Protein AF-A0A7J5DVM1-F1 (afdb_monomer_lite)

InterPro domains:
  IPR046193 Protein of unknown function DUF6221 [PF19730] (2-138)

Organism: Nocardioides simplex (NCBI:txid2045)

Foldseek 3Di:
DDLLVVLLVVLVVLLVVLVVVVVVVVVPPDDDDDDPPDDPDPDDDDDNSVVSNVVSVVSVVLSVCLFKDWDWDWDDKDWDAPDPVDPPRIDIDIDGDIDIDG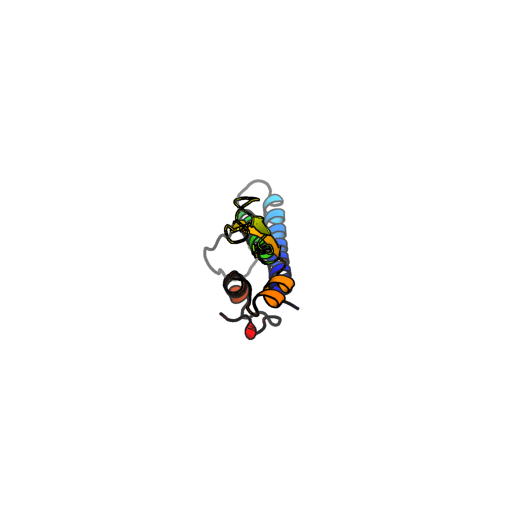QVRCCVVPVDGDPCLLVSLVSLVVCCVPPPRDPVSND

Structure (mmCIF, N/CA/C/O backbone):
data_AF-A0A7J5DVM1-F1
#
_entry.id   AF-A0A7J5DVM1-F1
#
loop_
_atom_site.group_PDB
_atom_site.id
_atom_site.type_symbol
_atom_site.label_atom_id
_atom_site.label_alt_id
_atom_site.label_comp_id
_atom_site.label_asym_id
_atom_site.label_entity_id
_atom_site.label_seq_id
_atom_site.pdbx_PDB_ins_code
_atom_site.Cartn_x
_atom_site.Cartn_y
_atom_site.Cartn_z
_atom_site.occupancy
_atom_site.B_iso_or_equiv
_atom_site.auth_seq_id
_atom_site.auth_comp_id
_atom_site.auth_asym_id
_atom_site.auth_atom_id
_atom_site.pdbx_PDB_model_num
ATOM 1 N N . MET A 1 1 ? -0.593 -14.824 1.319 1.00 86.25 1 MET A N 1
ATOM 2 C CA . MET A 1 1 ? -0.110 -13.519 0.859 1.00 86.25 1 MET A CA 1
ATOM 3 C C . MET A 1 1 ? -1.143 -12.459 1.202 1.00 86.25 1 MET A C 1
ATOM 5 O O . MET A 1 1 ? -2.307 -12.646 0.859 1.00 86.25 1 MET A O 1
ATOM 9 N N . THR A 1 2 ? -0.745 -11.416 1.922 1.00 92.44 2 THR A N 1
ATOM 10 C CA . THR A 1 2 ? -1.542 -10.212 2.206 1.00 92.44 2 THR A CA 1
ATOM 11 C C . THR A 1 2 ? -1.424 -9.204 1.056 1.00 92.44 2 THR A C 1
ATOM 13 O O . THR A 1 2 ? -0.529 -9.324 0.218 1.00 92.44 2 THR A O 1
ATOM 16 N N . ILE A 1 3 ? -2.297 -8.190 1.010 1.00 93.75 3 ILE A N 1
ATOM 17 C CA . ILE A 1 3 ? -2.200 -7.114 0.005 1.00 93.75 3 ILE A CA 1
ATOM 18 C C . ILE A 1 3 ? -0.877 -6.337 0.126 1.00 93.75 3 ILE A C 1
ATOM 20 O O . ILE A 1 3 ? -0.274 -5.974 -0.879 1.00 93.75 3 ILE A O 1
ATOM 24 N N . THR A 1 4 ? -0.384 -6.150 1.352 1.00 94.50 4 THR A N 1
ATOM 25 C CA . THR A 1 4 ? 0.911 -5.523 1.641 1.00 94.50 4 THR A CA 1
ATOM 26 C C . THR A 1 4 ? 2.069 -6.352 1.091 1.00 94.50 4 THR A C 1
ATOM 28 O O . THR A 1 4 ? 2.933 -5.813 0.406 1.00 94.50 4 THR A O 1
ATOM 31 N N . GLU A 1 5 ? 2.073 -7.666 1.333 1.00 95.38 5 GLU A N 1
ATOM 32 C CA . GLU A 1 5 ? 3.094 -8.574 0.790 1.00 95.38 5 GLU A CA 1
ATOM 33 C C . GLU A 1 5 ? 3.087 -8.578 -0.745 1.00 95.38 5 GLU A C 1
ATOM 35 O O . GLU A 1 5 ? 4.146 -8.493 -1.365 1.00 95.38 5 GLU A O 1
ATOM 40 N N . PHE A 1 6 ? 1.898 -8.614 -1.356 1.00 96.88 6 PHE A N 1
ATOM 41 C CA . PHE A 1 6 ? 1.737 -8.537 -2.807 1.00 96.88 6 PHE A CA 1
ATOM 42 C C . PHE A 1 6 ? 2.303 -7.234 -3.381 1.00 96.88 6 PHE A C 1
ATOM 44 O O . PHE A 1 6 ? 3.101 -7.267 -4.316 1.00 96.88 6 PHE A O 1
ATOM 51 N N . LEU A 1 7 ? 1.928 -6.088 -2.805 1.00 97.12 7 LEU A N 1
ATOM 52 C CA . LEU A 1 7 ? 2.407 -4.780 -3.251 1.00 97.12 7 LEU A CA 1
ATOM 53 C C . LEU A 1 7 ? 3.925 -4.665 -3.128 1.00 97.12 7 LEU A C 1
ATOM 55 O O . LEU A 1 7 ? 4.571 -4.205 -4.063 1.00 97.12 7 LEU A O 1
ATOM 59 N N . LEU A 1 8 ? 4.509 -5.107 -2.013 1.00 97.56 8 LEU A N 1
ATOM 60 C CA . LEU A 1 8 ? 5.960 -5.065 -1.825 1.00 97.56 8 LEU A CA 1
ATOM 61 C C . LEU A 1 8 ? 6.699 -5.923 -2.857 1.00 97.56 8 LEU A C 1
ATOM 63 O O . LEU A 1 8 ? 7.728 -5.482 -3.369 1.00 97.56 8 LEU A O 1
ATOM 67 N N . ALA A 1 9 ? 6.164 -7.098 -3.203 1.00 97.88 9 ALA A N 1
ATOM 68 C CA . ALA A 1 9 ? 6.729 -7.944 -4.251 1.00 97.88 9 ALA A CA 1
ATOM 69 C C . ALA A 1 9 ? 6.693 -7.254 -5.625 1.00 97.88 9 ALA A C 1
ATOM 71 O O . ALA A 1 9 ? 7.722 -7.164 -6.292 1.00 97.88 9 ALA A O 1
ATOM 72 N N . ARG A 1 10 ? 5.544 -6.690 -6.017 1.00 97.75 10 ARG A N 1
ATOM 73 C CA . ARG A 1 10 ? 5.397 -5.997 -7.309 1.00 97.75 10 ARG A CA 1
ATOM 74 C C . ARG A 1 10 ? 6.246 -4.727 -7.397 1.00 97.75 10 ARG A C 1
ATOM 76 O O . ARG A 1 10 ? 6.878 -4.478 -8.415 1.00 97.75 10 ARG A O 1
ATOM 83 N N . ILE A 1 11 ? 6.341 -3.963 -6.307 1.00 97.56 11 ILE A N 1
ATOM 84 C CA . ILE A 1 11 ? 7.230 -2.796 -6.232 1.00 97.56 11 ILE A CA 1
ATOM 85 C C . ILE A 1 11 ? 8.697 -3.216 -6.402 1.00 97.56 11 ILE A C 1
ATOM 87 O O . ILE A 1 11 ? 9.460 -2.514 -7.060 1.00 97.56 11 ILE A O 1
ATOM 91 N N . ALA A 1 12 ? 9.114 -4.340 -5.813 1.00 97.81 12 ALA A N 1
ATOM 92 C CA . ALA A 1 12 ? 10.479 -4.842 -5.966 1.00 97.81 12 ALA A CA 1
ATOM 93 C C . ALA A 1 12 ? 10.778 -5.307 -7.403 1.00 97.81 12 ALA A C 1
ATOM 95 O O . ALA A 1 12 ? 11.881 -5.085 -7.900 1.00 97.81 12 ALA A O 1
ATOM 96 N N . GLU A 1 13 ? 9.806 -5.913 -8.085 1.00 94.94 13 GLU A N 1
ATOM 97 C CA . GLU A 1 13 ? 9.929 -6.282 -9.500 1.00 94.94 13 GLU A CA 1
ATOM 98 C C . GLU A 1 13 ? 10.086 -5.052 -10.400 1.00 94.94 13 GLU A C 1
ATOM 100 O O . GLU A 1 13 ? 11.038 -4.991 -11.183 1.00 94.94 13 GLU A O 1
ATOM 105 N N . ASP A 1 14 ? 9.215 -4.052 -10.239 1.00 93.56 14 ASP A N 1
ATOM 106 C CA . ASP A 1 14 ? 9.280 -2.790 -10.985 1.00 93.56 14 ASP A CA 1
ATOM 107 C C . ASP A 1 14 ? 10.626 -2.078 -10.752 1.00 93.56 14 ASP A C 1
ATOM 109 O O . ASP A 1 14 ? 11.265 -1.593 -11.693 1.00 93.56 14 ASP A O 1
ATOM 113 N N . GLU A 1 15 ? 11.105 -2.062 -9.504 1.00 95.31 15 GLU A N 1
ATOM 114 C CA . GLU A 1 15 ? 12.401 -1.485 -9.151 1.00 95.31 15 GLU A CA 1
ATOM 115 C C . GLU A 1 15 ? 13.558 -2.225 -9.834 1.00 95.31 15 GLU A C 1
ATOM 117 O O . GLU A 1 15 ? 14.446 -1.582 -10.394 1.00 95.31 15 GLU A O 1
ATOM 122 N N . ALA A 1 16 ? 13.551 -3.560 -9.840 1.00 91.56 16 ALA A N 1
ATOM 123 C CA . ALA A 1 16 ? 14.600 -4.354 -10.476 1.00 91.56 16 ALA A CA 1
ATOM 124 C C . ALA A 1 16 ? 14.664 -4.118 -11.997 1.00 91.56 16 ALA A C 1
ATOM 126 O O . ALA A 1 16 ? 15.756 -4.051 -12.572 1.00 91.56 16 ALA A O 1
ATOM 127 N N . VAL A 1 17 ? 13.508 -3.956 -12.652 1.00 87.31 17 VAL A N 1
ATOM 128 C CA . VAL A 1 17 ? 13.429 -3.589 -14.076 1.00 87.31 17 VAL A CA 1
ATOM 129 C C . VAL A 1 17 ? 14.008 -2.190 -14.306 1.00 87.31 17 VAL A C 1
ATOM 131 O O . VAL A 1 17 ? 14.850 -2.014 -15.190 1.00 87.31 17 VAL A O 1
ATOM 134 N N . ALA A 1 18 ? 13.632 -1.209 -13.481 1.00 87.69 18 ALA A N 1
ATOM 135 C CA . ALA A 1 18 ? 14.141 0.157 -13.587 1.00 87.69 18 ALA A CA 1
ATOM 136 C C . ALA A 1 18 ? 15.656 0.249 -13.321 1.00 87.69 18 ALA A C 1
ATOM 138 O O . ALA A 1 18 ? 16.371 0.939 -14.051 1.00 87.69 18 ALA A O 1
ATOM 139 N N . GLN A 1 19 ? 16.178 -0.479 -12.330 1.00 87.12 19 GLN A N 1
ATOM 140 C CA . GLN A 1 19 ? 17.616 -0.543 -12.043 1.00 87.12 19 GLN A CA 1
ATOM 141 C C . GLN A 1 19 ? 18.407 -1.113 -13.225 1.00 87.12 19 GLN A C 1
ATOM 143 O O . GLN A 1 19 ? 19.456 -0.569 -13.577 1.00 87.12 19 GLN A O 1
ATOM 148 N N . ARG A 1 20 ? 17.900 -2.173 -13.871 1.00 82.50 20 ARG A N 1
ATOM 149 C CA . ARG A 1 20 ? 18.532 -2.763 -15.059 1.00 82.50 20 ARG A CA 1
ATOM 150 C C . ARG A 1 20 ? 18.593 -1.765 -16.214 1.00 82.50 20 ARG A C 1
ATOM 152 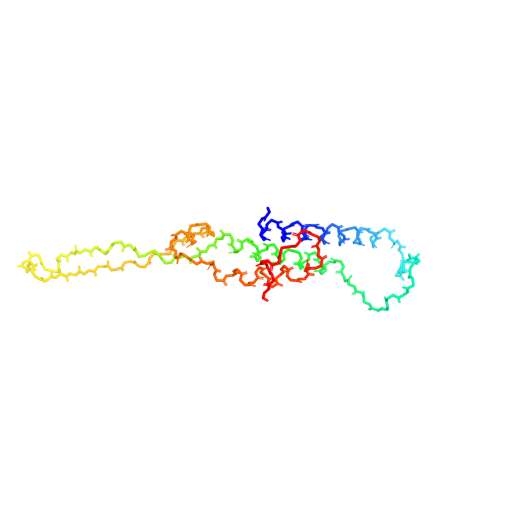O O . ARG A 1 20 ? 19.672 -1.539 -16.755 1.00 82.50 20 ARG A O 1
ATOM 159 N N . ALA A 1 21 ? 17.471 -1.113 -16.521 1.00 81.31 21 ALA A N 1
ATOM 160 C CA . ALA A 1 21 ? 17.394 -0.107 -17.581 1.00 81.31 21 ALA A CA 1
ATOM 161 C C . ALA A 1 21 ? 18.323 1.094 -17.320 1.00 81.31 21 ALA A C 1
ATOM 163 O O . ALA A 1 21 ? 18.941 1.631 -18.240 1.00 81.31 21 ALA A O 1
ATOM 164 N N . LEU A 1 22 ? 18.459 1.506 -16.055 1.00 75.81 22 LEU A N 1
ATOM 165 C CA . LEU A 1 22 ? 19.385 2.563 -15.666 1.00 75.81 22 LEU A CA 1
ATOM 166 C C . LEU A 1 22 ? 20.847 2.133 -15.869 1.00 75.81 22 LEU A C 1
ATOM 168 O O . LEU A 1 22 ? 21.623 2.891 -16.443 1.00 75.81 22 LEU A O 1
ATOM 172 N N . GLY A 1 23 ? 21.219 0.920 -15.447 1.00 68.69 23 GLY A N 1
ATOM 173 C CA . GLY A 1 23 ? 22.565 0.371 -15.646 1.00 68.69 23 GLY A CA 1
ATOM 174 C C . GLY A 1 23 ? 22.947 0.243 -17.123 1.00 68.69 23 GLY A C 1
ATOM 175 O O . GLY A 1 23 ? 24.054 0.616 -17.503 1.00 68.69 23 GLY A O 1
ATOM 176 N N . GLU A 1 24 ? 22.015 -0.195 -17.971 1.00 65.69 24 GLU A N 1
ATOM 177 C CA . GLU A 1 24 ? 22.201 -0.249 -19.426 1.00 65.69 24 GLU A CA 1
ATOM 178 C C . GLU A 1 24 ? 22.417 1.153 -20.021 1.00 65.69 24 GLU A C 1
ATOM 180 O O . GLU A 1 24 ? 23.337 1.335 -20.815 1.00 65.69 24 GLU A O 1
ATOM 185 N N . ARG A 1 25 ? 21.673 2.176 -19.566 1.00 53.91 25 AR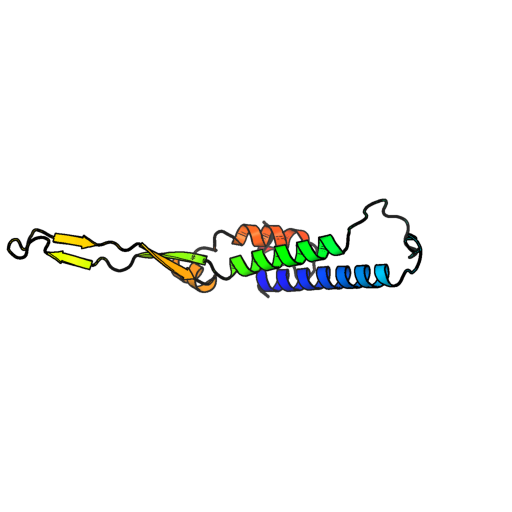G A N 1
ATOM 186 C CA . ARG A 1 25 ? 21.856 3.585 -19.975 1.00 53.91 25 ARG A CA 1
ATOM 187 C C . ARG A 1 25 ? 23.253 4.136 -19.658 1.00 53.91 25 ARG A C 1
ATOM 189 O O . ARG A 1 25 ? 23.739 4.978 -20.407 1.00 53.91 25 ARG A O 1
ATOM 196 N N . TYR A 1 26 ? 23.896 3.681 -18.579 1.00 48.62 26 TYR A N 1
ATOM 197 C CA . TYR A 1 26 ? 25.261 4.092 -18.211 1.00 48.62 26 TYR A CA 1
ATOM 198 C C . TYR A 1 26 ? 26.362 3.369 -19.004 1.00 48.62 26 TYR A C 1
ATOM 200 O O . TYR A 1 26 ? 27.474 3.883 -19.081 1.00 48.62 26 TYR A O 1
ATOM 208 N N . MET A 1 27 ? 26.067 2.214 -19.610 1.00 45.03 27 MET A N 1
ATOM 209 C CA . MET A 1 27 ? 27.027 1.442 -20.415 1.00 45.03 27 MET A CA 1
ATOM 210 C C . MET A 1 27 ? 27.000 1.807 -21.912 1.00 45.03 27 MET A C 1
ATOM 212 O O . MET A 1 27 ? 27.829 1.310 -22.675 1.00 45.03 27 MET A O 1
ATOM 216 N N . VAL A 1 28 ? 26.083 2.682 -22.346 1.00 46.81 28 VAL A N 1
ATOM 217 C CA . VAL A 1 28 ? 26.064 3.253 -23.705 1.00 46.81 28 VAL A CA 1
ATOM 218 C C . VAL A 1 28 ? 26.897 4.543 -23.720 1.00 46.81 28 VAL A C 1
ATOM 220 O O . VAL A 1 28 ? 26.403 5.641 -23.474 1.00 46.81 28 VAL A O 1
ATOM 223 N N . ASP A 1 29 ? 28.195 4.387 -23.963 1.00 40.03 29 ASP A N 1
ATOM 224 C CA . ASP A 1 29 ? 29.207 5.447 -23.934 1.00 40.03 29 ASP A CA 1
ATOM 225 C C . ASP A 1 29 ? 29.104 6.403 -25.151 1.00 40.03 29 ASP A C 1
ATOM 227 O O . ASP A 1 29 ? 29.029 5.969 -26.303 1.00 40.03 29 ASP A O 1
ATOM 231 N N . GLY A 1 30 ? 29.143 7.720 -24.912 1.00 40.97 30 GLY A N 1
ATOM 232 C CA . GLY A 1 30 ? 29.521 8.731 -25.919 1.00 40.97 30 GLY A CA 1
ATOM 233 C C . GLY A 1 30 ? 28.448 9.341 -26.841 1.00 40.97 30 GLY A C 1
ATOM 234 O O . GLY A 1 30 ? 28.787 10.199 -27.657 1.00 40.97 30 GLY A O 1
ATOM 235 N N . GLY A 1 31 ? 27.167 8.984 -26.727 1.00 37.22 31 GLY A N 1
ATOM 236 C CA . GLY A 1 31 ? 26.100 9.641 -27.493 1.00 37.22 31 GLY A CA 1
ATOM 237 C C . GLY A 1 31 ? 24.724 9.019 -27.276 1.00 37.22 31 GLY A C 1
ATOM 238 O O . GLY A 1 31 ? 24.600 7.805 -27.159 1.00 37.22 31 GLY A O 1
ATOM 239 N N . LEU A 1 32 ? 23.677 9.851 -27.234 1.00 34.41 32 LEU A N 1
ATOM 240 C CA . LEU A 1 32 ? 22.282 9.408 -27.135 1.00 34.41 32 LEU A CA 1
ATOM 241 C C . LEU A 1 32 ? 21.909 8.566 -28.364 1.00 34.41 32 LEU A C 1
ATOM 243 O O . LEU A 1 32 ? 21.505 9.096 -29.398 1.00 34.41 32 LEU A O 1
ATOM 247 N N . ARG A 1 33 ? 22.016 7.243 -28.245 1.00 37.81 33 ARG A N 1
ATOM 248 C CA . ARG A 1 33 ? 21.327 6.288 -29.113 1.00 37.81 33 ARG A CA 1
ATOM 249 C C . ARG A 1 33 ? 20.612 5.261 -28.249 1.00 37.81 33 ARG A C 1
ATOM 251 O O . ARG A 1 33 ? 21.243 4.469 -27.560 1.00 37.81 33 ARG A O 1
ATOM 258 N N . TRP A 1 34 ? 19.284 5.293 -28.313 1.00 39.16 34 TRP A N 1
ATOM 259 C CA . TRP A 1 34 ? 18.441 4.188 -27.875 1.00 39.16 34 TRP A CA 1
ATOM 260 C C . TRP A 1 34 ? 18.695 3.018 -28.828 1.00 39.16 34 TRP A C 1
ATOM 262 O O . TRP A 1 34 ? 18.484 3.148 -30.033 1.00 39.16 34 TRP A O 1
ATOM 272 N N . GLY A 1 35 ? 19.259 1.931 -28.303 1.00 38.44 35 GLY A N 1
ATOM 273 C CA . GLY A 1 35 ? 19.590 0.745 -29.080 1.00 38.44 35 GLY A CA 1
ATOM 274 C C . GLY A 1 35 ? 18.331 0.045 -29.577 1.00 38.44 35 GLY A C 1
ATOM 275 O O . GLY A 1 35 ? 17.393 -0.172 -28.814 1.00 38.44 35 GLY A O 1
ATOM 276 N N . GLU A 1 36 ? 18.347 -0.309 -30.858 1.00 41.31 36 GLU A N 1
ATOM 277 C CA . GLU A 1 36 ? 17.442 -1.252 -31.507 1.00 41.31 36 GLU A CA 1
ATOM 278 C C . GLU A 1 36 ? 17.431 -2.588 -30.744 1.00 41.31 36 GLU A C 1
ATOM 280 O O . GLU A 1 36 ? 18.161 -3.523 -31.067 1.00 41.31 36 GLU A O 1
ATOM 285 N N . VAL A 1 37 ? 16.591 -2.703 -29.720 1.00 42.22 37 VAL A N 1
ATOM 286 C CA . VAL A 1 37 ? 16.071 -4.000 -29.292 1.00 42.22 37 VAL A CA 1
ATOM 287 C C . VAL A 1 37 ? 14.835 -4.216 -30.146 1.00 42.22 37 VAL A C 1
ATOM 289 O O . VAL A 1 37 ? 13.803 -3.587 -29.931 1.00 42.22 37 VAL A O 1
ATOM 292 N N . GLY A 1 38 ? 14.993 -5.029 -31.190 1.00 36.97 38 GLY A N 1
ATOM 293 C CA . GLY A 1 38 ? 13.953 -5.324 -32.164 1.00 36.97 38 GLY A CA 1
ATOM 294 C C . GLY A 1 38 ? 12.708 -5.915 -31.514 1.00 36.97 38 GLY A C 1
ATOM 295 O O . GLY A 1 38 ? 12.623 -7.121 -31.328 1.00 36.97 38 GLY A O 1
ATOM 296 N N . TYR A 1 39 ? 11.747 -5.050 -31.222 1.00 36.44 39 TYR A N 1
ATOM 297 C CA . TYR A 1 39 ? 10.319 -5.315 -31.234 1.00 36.44 39 TYR A CA 1
ATOM 298 C C . TYR A 1 39 ? 9.663 -4.081 -31.840 1.00 36.44 39 TYR A C 1
ATOM 300 O O . TYR A 1 39 ? 10.037 -2.950 -31.526 1.00 36.44 39 TYR A O 1
ATOM 308 N N . GLU A 1 40 ? 8.750 -4.314 -32.776 1.00 36.59 40 GLU A N 1
ATOM 309 C CA . GLU A 1 40 ? 8.004 -3.277 -33.473 1.00 36.59 40 GLU A CA 1
ATOM 310 C C . GLU A 1 40 ? 7.464 -2.239 -32.482 1.00 36.59 40 GLU A C 1
ATOM 312 O O . GLU A 1 40 ? 6.861 -2.554 -31.458 1.00 36.59 40 GLU A O 1
ATOM 317 N N . THR A 1 41 ? 7.763 -0.989 -32.803 1.00 41.91 41 THR A N 1
ATOM 318 C CA . THR A 1 41 ? 7.467 0.245 -32.090 1.00 41.91 41 THR A CA 1
ATOM 319 C C . THR A 1 41 ? 6.084 0.238 -31.428 1.00 41.91 41 THR A C 1
ATOM 321 O O . THR A 1 41 ? 5.071 0.476 -32.084 1.00 41.91 41 THR A O 1
ATOM 324 N N . VAL A 1 42 ? 6.042 0.096 -30.100 1.00 39.22 42 VAL A N 1
ATOM 325 C CA . VAL A 1 42 ? 5.058 0.846 -29.311 1.00 39.22 42 VAL A CA 1
ATOM 326 C C . VAL A 1 42 ? 5.673 2.228 -29.106 1.00 39.22 42 VAL A C 1
ATOM 328 O O . VAL A 1 42 ? 6.642 2.406 -28.375 1.00 39.22 42 VAL A O 1
ATOM 331 N N . SER A 1 43 ? 5.162 3.175 -29.881 1.00 41.84 43 SER A N 1
ATOM 332 C CA . SER A 1 43 ? 5.596 4.566 -30.013 1.00 41.84 43 SER A CA 1
ATOM 333 C C . SER A 1 43 ? 5.799 5.319 -28.684 1.00 41.84 43 SER A C 1
ATOM 335 O O . SER A 1 43 ? 4.962 5.248 -27.787 1.00 41.84 43 SER A O 1
ATOM 337 N N . ASP A 1 44 ? 6.856 6.134 -28.634 1.00 47.00 44 ASP A N 1
ATOM 338 C CA . ASP A 1 44 ? 6.988 7.416 -27.910 1.00 47.00 44 ASP A CA 1
ATOM 339 C C . ASP A 1 44 ? 6.894 7.486 -26.372 1.00 47.00 44 ASP A C 1
ATOM 341 O O . ASP A 1 44 ? 7.133 8.553 -25.800 1.00 47.00 44 ASP A O 1
ATOM 345 N N . LEU A 1 45 ? 6.638 6.397 -25.651 1.00 50.09 45 LEU A N 1
ATOM 346 C CA . LEU A 1 45 ? 6.638 6.416 -24.181 1.00 50.09 45 LEU A CA 1
ATOM 347 C C . LEU A 1 45 ? 8.048 6.208 -23.610 1.00 50.09 45 LEU A C 1
ATOM 349 O O . LEU A 1 45 ? 8.437 5.108 -23.228 1.00 50.09 45 LEU A O 1
ATOM 353 N N . THR A 1 46 ? 8.821 7.294 -23.512 1.00 63.19 46 THR A N 1
ATOM 354 C CA . THR A 1 46 ? 10.066 7.289 -22.727 1.00 63.19 46 THR A CA 1
ATOM 355 C C . THR A 1 46 ? 9.735 7.389 -21.241 1.00 63.19 46 THR A C 1
ATOM 357 O O . THR A 1 46 ? 9.403 8.463 -20.738 1.00 63.19 46 THR A O 1
ATOM 360 N N . ILE A 1 47 ? 9.837 6.272 -20.525 1.00 70.94 47 ILE A N 1
ATOM 361 C CA . ILE A 1 47 ? 9.731 6.245 -19.065 1.00 70.94 47 ILE A CA 1
ATOM 362 C C . ILE A 1 47 ? 11.144 6.378 -18.492 1.00 70.94 47 ILE A C 1
ATOM 364 O O . ILE A 1 47 ? 11.990 5.521 -18.731 1.00 70.94 47 ILE A O 1
ATOM 368 N N . ASP A 1 48 ? 11.415 7.460 -17.757 1.00 81.44 48 ASP A N 1
ATOM 369 C CA . ASP A 1 48 ? 12.711 7.665 -17.100 1.00 81.44 48 ASP A CA 1
ATOM 370 C C . ASP A 1 48 ? 12.885 6.658 -15.948 1.00 81.44 48 ASP A C 1
ATOM 372 O O . ASP A 1 48 ? 12.130 6.732 -14.970 1.00 81.44 48 ASP A O 1
ATOM 376 N N . PRO A 1 49 ? 13.875 5.744 -16.004 1.00 85.62 49 PRO A N 1
ATOM 377 C CA . PRO A 1 49 ? 14.084 4.765 -14.943 1.00 85.62 49 PRO A CA 1
ATOM 378 C C . PRO A 1 49 ? 14.288 5.409 -13.567 1.00 85.62 49 PRO A C 1
ATOM 380 O O . PRO A 1 49 ? 13.803 4.880 -12.571 1.00 85.62 49 PRO A O 1
ATOM 383 N N . ALA A 1 50 ? 14.924 6.585 -13.494 1.00 85.38 50 ALA A N 1
ATOM 384 C CA . ALA A 1 50 ? 15.115 7.292 -12.226 1.00 85.38 50 ALA A CA 1
ATOM 385 C C . ALA A 1 50 ? 13.778 7.714 -11.590 1.00 85.38 50 ALA A C 1
ATOM 387 O O . ALA A 1 50 ? 13.606 7.620 -10.373 1.00 85.38 50 ALA A O 1
ATOM 388 N N . ARG A 1 51 ? 12.803 8.119 -12.413 1.00 88.19 51 ARG A N 1
ATOM 389 C CA . ARG A 1 51 ? 11.445 8.425 -11.953 1.00 88.19 51 ARG A CA 1
ATOM 390 C C . ARG A 1 51 ? 10.735 7.172 -11.438 1.00 88.19 51 ARG A C 1
ATOM 392 O O . ARG A 1 51 ? 10.094 7.251 -10.397 1.00 88.19 51 ARG A O 1
ATOM 399 N N . VAL A 1 52 ? 10.872 6.026 -12.111 1.00 89.56 52 VAL A N 1
ATOM 400 C CA . VAL A 1 52 ? 10.261 4.757 -11.662 1.00 89.56 52 VAL A CA 1
ATOM 401 C C . VAL A 1 52 ? 10.807 4.332 -10.299 1.00 89.56 52 VAL A C 1
ATOM 403 O O . VAL A 1 52 ? 10.035 3.924 -9.434 1.00 89.56 52 VAL A O 1
ATOM 406 N N . LEU A 1 53 ? 12.113 4.492 -10.061 1.00 92.75 53 LEU A N 1
ATOM 407 C CA . LEU A 1 53 ? 12.716 4.226 -8.749 1.00 92.75 53 LEU A CA 1
ATOM 408 C C . LEU A 1 53 ? 12.133 5.138 -7.658 1.00 92.75 53 LEU A C 1
ATOM 410 O O . LEU A 1 53 ? 11.783 4.659 -6.579 1.00 92.75 53 LEU A O 1
ATOM 414 N N . ALA A 1 54 ? 11.959 6.431 -7.950 1.00 94.88 54 ALA A N 1
ATOM 415 C CA . ALA A 1 54 ? 11.320 7.368 -7.025 1.00 94.88 54 ALA A CA 1
ATOM 416 C C . ALA A 1 54 ? 9.845 7.010 -6.752 1.00 94.88 54 ALA A C 1
ATOM 418 O O . ALA A 1 54 ? 9.375 7.114 -5.618 1.00 94.88 54 ALA A O 1
ATOM 419 N N . GLU A 1 55 ? 9.109 6.543 -7.765 1.00 95.62 55 GLU A N 1
ATOM 420 C CA . GLU A 1 55 ? 7.739 6.045 -7.603 1.00 95.62 55 GLU A CA 1
ATOM 421 C C . GLU A 1 55 ? 7.695 4.760 -6.755 1.00 95.62 55 GLU A C 1
ATOM 423 O O . GLU A 1 55 ? 6.821 4.630 -5.895 1.00 95.62 55 GLU A O 1
ATOM 428 N N . CYS A 1 56 ? 8.651 3.839 -6.926 1.00 97.56 56 CYS A N 1
ATOM 429 C CA . CYS A 1 56 ? 8.784 2.639 -6.092 1.00 97.56 56 CYS A CA 1
ATOM 430 C C . CYS A 1 56 ? 9.027 3.001 -4.621 1.00 97.56 56 CYS A C 1
ATOM 432 O O . CYS A 1 56 ? 8.352 2.475 -3.733 1.00 97.56 56 CYS A O 1
ATOM 434 N N . GLU A 1 57 ? 9.933 3.945 -4.353 1.00 98.00 57 GLU A N 1
ATOM 435 C CA . GLU A 1 57 ? 10.181 4.452 -3.001 1.00 98.00 57 GLU A CA 1
ATOM 436 C C . GLU A 1 57 ? 8.919 5.088 -2.393 1.00 98.00 57 GLU A C 1
ATOM 438 O O . GLU A 1 57 ? 8.554 4.794 -1.253 1.00 98.00 57 GLU A O 1
ATOM 443 N N . ALA A 1 58 ? 8.206 5.918 -3.158 1.00 97.62 58 ALA A N 1
ATOM 444 C CA . ALA A 1 58 ? 6.967 6.538 -2.699 1.00 97.62 58 ALA A CA 1
ATOM 445 C C . ALA A 1 58 ? 5.894 5.492 -2.344 1.00 97.62 58 ALA A C 1
ATOM 447 O O . ALA A 1 58 ? 5.259 5.592 -1.291 1.00 97.62 58 ALA A O 1
ATOM 448 N N . LYS A 1 59 ? 5.723 4.458 -3.178 1.00 96.81 59 LYS A N 1
ATOM 449 C CA . LYS A 1 59 ? 4.782 3.358 -2.918 1.00 96.81 59 LYS A CA 1
ATOM 450 C C . LYS A 1 59 ? 5.162 2.564 -1.662 1.00 96.81 59 LYS A C 1
ATOM 452 O O . LYS A 1 59 ? 4.270 2.241 -0.880 1.00 96.81 59 LYS A O 1
ATOM 457 N N . ARG A 1 60 ? 6.456 2.314 -1.403 1.00 96.81 60 ARG A N 1
ATOM 458 C CA . ARG A 1 60 ? 6.909 1.678 -0.146 1.00 96.81 60 ARG A CA 1
ATOM 459 C C . ARG A 1 60 ? 6.518 2.484 1.079 1.00 96.81 60 ARG A C 1
ATOM 461 O O . ARG A 1 60 ? 5.961 1.918 2.009 1.00 96.81 60 ARG A O 1
ATOM 468 N N . ARG A 1 61 ? 6.721 3.803 1.051 1.00 94.50 61 ARG A N 1
ATOM 469 C CA . ARG A 1 61 ? 6.320 4.679 2.164 1.00 94.50 61 ARG A CA 1
ATOM 470 C C . ARG A 1 61 ? 4.815 4.617 2.426 1.00 94.50 61 ARG A C 1
ATOM 472 O O . ARG A 1 61 ? 4.401 4.616 3.577 1.00 94.50 61 ARG A O 1
ATOM 479 N N . ILE A 1 62 ? 3.981 4.529 1.384 1.00 93.62 62 ILE A N 1
ATOM 480 C CA . ILE A 1 62 ? 2.526 4.350 1.554 1.00 93.62 62 ILE A CA 1
ATOM 481 C C . ILE A 1 62 ? 2.220 3.023 2.261 1.00 93.62 62 ILE A C 1
ATOM 483 O O . ILE A 1 62 ? 1.389 2.989 3.168 1.00 93.62 62 ILE A O 1
ATOM 487 N N . VAL A 1 63 ? 2.902 1.943 1.874 1.00 93.50 63 VAL A N 1
ATOM 488 C CA . VAL A 1 63 ? 2.758 0.633 2.520 1.00 93.50 63 VAL A CA 1
ATOM 489 C C . VAL A 1 63 ? 3.237 0.671 3.977 1.00 93.50 63 VAL A C 1
ATOM 491 O O . VAL A 1 63 ? 2.545 0.160 4.851 1.00 93.50 63 VAL A O 1
ATOM 494 N N . GLU A 1 64 ? 4.359 1.323 4.277 1.00 90.50 64 GLU A N 1
ATOM 495 C CA . GLU A 1 64 ? 4.860 1.505 5.649 1.00 90.50 64 GLU A CA 1
ATOM 496 C C . GLU A 1 64 ? 3.873 2.293 6.520 1.00 90.50 64 GLU A C 1
ATOM 498 O O . GLU A 1 64 ? 3.573 1.893 7.644 1.00 90.50 64 GLU A O 1
ATOM 503 N N . LEU A 1 65 ? 3.294 3.374 5.988 1.00 87.12 65 LEU A N 1
ATOM 504 C CA . LEU A 1 65 ? 2.250 4.143 6.672 1.00 87.12 65 LEU A CA 1
ATOM 505 C C . LEU A 1 65 ? 0.996 3.301 6.944 1.00 87.12 65 LEU A C 1
ATOM 507 O O . LEU A 1 65 ? 0.294 3.546 7.921 1.00 87.12 65 LEU A O 1
ATOM 511 N N . HIS A 1 66 ? 0.716 2.288 6.120 1.00 88.50 66 HIS A N 1
ATOM 512 C CA . HIS A 1 66 ? -0.366 1.340 6.384 1.00 88.50 66 HIS A CA 1
ATOM 513 C C . HIS A 1 66 ? -0.091 0.437 7.591 1.00 88.50 66 HIS A C 1
ATOM 515 O O . HIS A 1 66 ? -1.035 -0.031 8.225 1.00 88.50 66 HIS A O 1
ATOM 521 N N . GLN A 1 67 ? 1.171 0.218 7.953 1.00 83.94 67 GLN A N 1
ATOM 522 C CA . GLN A 1 67 ? 1.528 -0.683 9.046 1.00 83.94 67 GLN A CA 1
ATOM 523 C C . GLN A 1 67 ? 1.438 -0.034 10.434 1.00 83.94 67 GLN A C 1
ATOM 525 O O . GLN A 1 67 ? 1.446 -0.763 11.423 1.00 83.94 67 GLN A O 1
ATOM 530 N N . SER A 1 68 ? 1.325 1.298 10.536 1.00 83.19 68 SER A N 1
ATOM 531 C CA . SER A 1 68 ? 1.315 2.013 11.821 1.00 83.19 68 SER A CA 1
ATOM 532 C C . SER A 1 68 ? 0.364 3.214 11.819 1.00 83.19 68 SER A C 1
ATOM 534 O O . SER A 1 68 ? 0.588 4.206 11.127 1.00 83.19 68 SER A O 1
ATOM 536 N N . TRP A 1 69 ? -0.691 3.140 12.635 1.00 80.88 69 TRP A N 1
ATOM 537 C CA . TRP A 1 69 ? -1.779 4.118 12.693 1.00 80.88 69 TRP A CA 1
ATOM 538 C C . TRP A 1 69 ? -1.812 4.865 14.022 1.00 80.88 69 TRP A C 1
ATOM 540 O O . TRP A 1 69 ? -1.879 4.223 15.072 1.00 80.88 69 TRP A O 1
ATOM 550 N N . PRO A 1 70 ? -1.860 6.209 14.019 1.00 81.06 70 PRO A N 1
ATOM 551 C CA . PRO A 1 70 ? -2.134 6.949 15.236 1.00 81.06 70 PRO A CA 1
ATOM 552 C C . PRO A 1 70 ? -3.593 6.705 15.636 1.00 81.06 70 PRO A C 1
ATOM 554 O O . PRO A 1 70 ? -4.529 7.016 14.899 1.00 81.06 70 PRO A O 1
ATOM 557 N N . VAL A 1 71 ? -3.793 6.148 16.823 1.00 76.88 71 VAL A N 1
ATOM 558 C CA . VAL A 1 71 ? -5.105 5.896 17.410 1.00 76.88 71 VAL A CA 1
ATOM 559 C C . VAL A 1 71 ? -5.265 6.712 18.678 1.00 76.88 71 VAL A C 1
ATOM 561 O O . VAL A 1 71 ? -4.368 6.786 19.522 1.00 76.88 71 VAL A O 1
ATOM 564 N N . LEU A 1 72 ? -6.444 7.311 18.838 1.00 75.50 72 LEU A N 1
ATOM 565 C CA . LEU A 1 72 ? -6.802 7.935 20.099 1.00 75.50 72 LEU A CA 1
ATOM 566 C C . LEU A 1 72 ? -7.051 6.825 21.125 1.00 75.50 72 LEU A C 1
ATOM 568 O O . LEU A 1 72 ? -7.858 5.907 20.928 1.00 75.50 72 LEU A O 1
ATOM 572 N N . VAL A 1 73 ? -6.293 6.876 22.209 1.00 69.00 73 VAL A N 1
ATOM 573 C CA . VAL A 1 73 ? -6.501 6.036 23.378 1.00 69.00 73 VAL A CA 1
ATOM 574 C C . VAL A 1 73 ? -7.096 6.950 24.430 1.00 69.00 73 VAL A C 1
ATOM 576 O O . VAL A 1 73 ? -6.431 7.849 24.944 1.00 69.00 73 VAL A O 1
ATOM 579 N N . GLU A 1 74 ? -8.383 6.765 24.706 1.00 66.88 74 GLU A N 1
ATOM 580 C CA . GLU A 1 74 ? -8.976 7.371 25.888 1.00 66.88 74 GLU A CA 1
ATOM 581 C C . GLU A 1 74 ? -8.367 6.668 27.097 1.00 66.88 74 GLU A C 1
ATOM 583 O O . GLU A 1 74 ? -8.562 5.465 27.292 1.00 66.88 74 GLU A O 1
ATOM 588 N N . ALA A 1 75 ? -7.572 7.393 27.885 1.00 64.75 75 ALA A N 1
ATOM 589 C CA . ALA A 1 75 ? -7.181 6.867 29.180 1.00 64.75 75 ALA A CA 1
ATOM 590 C C . ALA A 1 75 ? -8.404 6.887 30.098 1.00 64.75 75 ALA A C 1
ATOM 592 O O . ALA A 1 75 ? -9.281 7.749 29.975 1.00 64.75 75 ALA A O 1
ATOM 593 N N . LYS A 1 76 ? -8.443 5.956 31.055 1.00 63.16 76 LYS A N 1
ATOM 594 C CA . LYS A 1 76 ? -9.477 5.951 32.089 1.00 63.16 76 LYS A CA 1
ATOM 595 C C . LYS A 1 76 ? -9.515 7.337 32.759 1.00 63.16 76 LYS A C 1
ATOM 597 O O . LYS A 1 76 ? -8.461 7.791 33.211 1.00 63.16 76 LYS A O 1
ATOM 602 N N . PRO A 1 77 ? -10.681 8.003 32.835 1.00 70.12 77 PRO A N 1
ATOM 603 C CA . PRO A 1 77 ? -10.771 9.303 33.484 1.00 70.12 77 PRO A CA 1
ATOM 604 C C . PRO A 1 77 ? -10.331 9.186 34.943 1.00 70.12 77 PRO A C 1
ATOM 606 O O . PRO A 1 77 ? -10.711 8.239 35.642 1.00 70.12 77 PRO A O 1
ATOM 609 N N . THR A 1 78 ? -9.521 10.141 35.394 1.00 73.38 78 THR A N 1
ATOM 610 C CA . THR A 1 78 ? -9.218 10.290 36.818 1.00 73.38 78 THR A CA 1
ATOM 611 C C . THR A 1 78 ? -10.234 11.236 37.433 1.00 73.38 78 THR A C 1
ATOM 613 O O . THR A 1 78 ? -10.573 12.268 36.848 1.00 73.38 78 THR A O 1
ATOM 616 N N . PHE A 1 79 ? -10.740 10.852 38.599 1.00 76.38 79 PHE A N 1
ATOM 617 C CA . PHE A 1 79 ? -11.700 11.624 39.375 1.00 76.38 79 PHE A CA 1
ATOM 618 C C . PHE A 1 79 ? -11.000 12.074 40.646 1.00 76.38 79 PHE A C 1
ATOM 620 O O . PHE A 1 79 ? -10.452 11.244 41.372 1.00 76.38 79 PHE A O 1
ATOM 627 N N . GLU A 1 80 ? -10.996 13.376 40.890 1.00 78.25 80 GLU A N 1
ATOM 628 C CA . GLU A 1 80 ? -10.411 13.976 42.084 1.00 78.25 80 GLU A CA 1
ATOM 629 C C . GLU A 1 80 ? -11.450 14.922 42.701 1.00 78.25 80 GLU A C 1
ATOM 631 O O . GLU A 1 80 ? -12.123 15.645 41.955 1.00 78.25 80 GLU A O 1
ATOM 636 N N . PRO A 1 81 ? -11.611 14.938 44.038 1.00 77.50 81 PRO A N 1
ATOM 637 C CA . PRO A 1 81 ? -12.441 15.939 44.692 1.00 77.50 81 PRO A CA 1
ATOM 638 C C . PRO A 1 81 ? -11.934 17.330 44.310 1.00 77.50 81 PRO A C 1
ATOM 640 O O . PRO A 1 81 ? -10.746 17.621 44.453 1.00 77.50 81 PRO A O 1
ATOM 643 N N . SER A 1 82 ? -12.817 18.185 43.801 1.00 77.12 82 SER A N 1
ATOM 644 C CA . SER A 1 82 ? -12.460 19.573 43.496 1.00 77.12 82 SER A CA 1
ATOM 645 C C . SER A 1 82 ? -12.287 20.401 44.766 1.00 77.12 82 SER A C 1
ATOM 647 O O . SER A 1 82 ? -11.547 21.380 44.766 1.00 77.12 82 SER A O 1
ATOM 649 N N . ASP A 1 83 ? -12.966 19.987 45.837 1.00 79.50 83 ASP A N 1
ATOM 650 C CA . ASP A 1 83 ? -12.872 20.542 47.179 1.00 79.50 83 ASP A CA 1
ATOM 651 C C . ASP A 1 83 ? -12.809 19.377 48.188 1.00 79.50 83 ASP A C 1
ATOM 653 O O . ASP A 1 83 ? -13.689 18.516 48.180 1.00 79.50 83 ASP A O 1
ATOM 657 N N . PRO A 1 84 ? -11.791 19.305 49.065 1.00 75.50 84 PRO A N 1
ATOM 658 C CA . PRO A 1 84 ? -11.689 18.249 50.073 1.00 75.50 84 PRO A CA 1
ATOM 659 C C . PRO A 1 84 ? -12.790 18.297 51.150 1.00 75.50 84 PRO A C 1
ATOM 661 O O . PRO A 1 84 ? -12.904 17.355 51.933 1.00 75.50 84 PRO A O 1
ATOM 664 N N . THR A 1 85 ? -13.579 19.373 51.220 1.00 81.75 85 THR A N 1
ATOM 665 C CA . THR A 1 85 ? -14.685 19.549 52.174 1.00 81.75 85 THR A CA 1
ATOM 666 C C . THR A 1 85 ? -16.072 19.294 51.581 1.00 81.75 85 THR A C 1
ATOM 668 O O . THR A 1 85 ? -17.013 19.059 52.340 1.00 81.75 85 THR A O 1
ATOM 671 N N . ASP A 1 86 ? -16.198 19.258 50.252 1.00 79.31 86 ASP A N 1
ATOM 672 C CA . ASP A 1 86 ? -17.434 18.905 49.553 1.00 79.31 86 ASP A CA 1
ATOM 673 C C . ASP A 1 86 ? -17.236 17.619 48.744 1.00 79.31 86 ASP A C 1
ATOM 675 O O . ASP A 1 86 ? -16.762 17.625 47.608 1.00 79.31 86 ASP A O 1
ATOM 679 N N . LEU A 1 87 ? -17.647 16.492 49.331 1.00 64.81 87 LEU A N 1
ATOM 680 C CA . LEU A 1 87 ? -17.558 15.169 48.703 1.00 64.81 87 LEU A CA 1
ATOM 681 C C . LEU A 1 87 ? -18.405 15.039 47.424 1.00 64.81 87 LEU A C 1
ATOM 683 O O . LEU A 1 87 ? -18.229 14.068 46.687 1.00 64.81 87 LEU A O 1
ATOM 687 N N . ASN A 1 88 ? -19.311 15.985 47.152 1.00 72.62 88 ASN A N 1
ATOM 688 C CA . ASN A 1 88 ? -20.105 16.018 45.923 1.00 72.62 88 ASN A CA 1
ATOM 689 C C . ASN A 1 88 ? -19.471 16.887 44.827 1.00 72.62 88 ASN A C 1
ATOM 691 O O . ASN A 1 88 ? -19.901 16.820 43.673 1.00 72.62 88 ASN A O 1
ATOM 695 N N . ALA A 1 89 ? -18.446 17.676 45.154 1.00 69.88 89 ALA A N 1
ATOM 696 C CA . ALA A 1 89 ? -17.723 18.496 44.198 1.00 69.88 89 ALA A CA 1
ATOM 697 C C . ALA A 1 89 ? -16.560 17.681 43.604 1.00 69.88 89 ALA A C 1
ATOM 699 O O . ALA A 1 89 ? -15.527 17.457 44.237 1.00 69.88 89 ALA A O 1
ATOM 700 N N . MET A 1 90 ? -16.744 17.188 42.376 1.00 70.56 90 MET A N 1
ATOM 701 C CA . MET A 1 90 ? -15.793 16.312 41.684 1.00 70.56 90 MET A CA 1
ATOM 702 C C . MET A 1 90 ? -15.274 16.982 40.408 1.00 70.56 90 MET A C 1
ATOM 704 O O . MET A 1 90 ? -16.061 17.397 39.556 1.00 70.56 90 MET A O 1
ATOM 708 N N . THR A 1 91 ? -13.955 17.007 40.226 1.00 68.62 91 THR A N 1
ATOM 709 C CA . THR A 1 91 ? -13.326 17.316 38.936 1.00 68.62 91 THR A CA 1
ATOM 710 C C . THR A 1 91 ? -12.915 16.010 38.268 1.00 68.62 91 THR A C 1
ATOM 712 O O . THR A 1 91 ? -12.323 15.135 38.900 1.00 68.62 91 THR A O 1
ATOM 715 N N . PHE A 1 92 ? -13.188 15.871 36.971 1.00 62.81 92 PHE A N 1
ATOM 716 C CA . PHE A 1 92 ? -12.635 14.781 36.172 1.00 62.81 92 PHE A CA 1
ATOM 717 C C . PHE A 1 92 ? -11.598 15.318 35.187 1.00 62.81 92 PHE A C 1
ATOM 719 O O . PHE A 1 92 ? -11.776 16.378 34.584 1.00 62.81 92 PHE A O 1
ATOM 726 N N . ARG A 1 93 ? -10.511 14.569 34.997 1.00 67.94 93 ARG A N 1
ATOM 727 C CA . ARG A 1 93 ? -9.514 14.843 33.960 1.00 67.94 93 ARG A CA 1
ATOM 728 C C . ARG A 1 93 ? -9.642 13.790 32.870 1.00 67.94 93 ARG A C 1
ATOM 730 O O . ARG A 1 93 ? -9.383 12.611 33.100 1.00 67.94 93 ARG A O 1
ATOM 737 N N . MET A 1 94 ? -10.007 14.223 31.666 1.00 62.38 94 MET A N 1
ATOM 738 C CA . MET A 1 94 ? -9.847 13.399 30.469 1.00 62.38 94 MET A CA 1
ATOM 739 C C . MET A 1 94 ? -8.462 13.652 29.883 1.00 62.38 94 MET A C 1
ATOM 741 O O . MET A 1 94 ? -8.124 14.798 29.584 1.00 62.38 94 MET A O 1
ATOM 745 N N . SER A 1 95 ? -7.661 12.606 29.693 1.00 60.44 95 SER A N 1
ATOM 746 C CA . SER A 1 95 ? -6.474 12.699 28.845 1.00 60.44 95 SER A CA 1
ATOM 747 C C . SER A 1 95 ? -6.794 12.120 27.467 1.00 60.44 95 SER A C 1
ATOM 749 O O . SER A 1 95 ? -7.297 11.005 27.332 1.00 60.44 95 SER A O 1
ATOM 751 N N . LYS A 1 96 ? -6.520 12.904 26.419 1.00 62.31 96 LYS A N 1
ATOM 752 C CA . LYS A 1 96 ? -6.449 12.399 25.046 1.00 62.31 96 LYS A CA 1
ATOM 753 C C . LYS A 1 96 ? -5.000 12.004 24.804 1.00 62.31 96 LYS A C 1
ATOM 755 O O . LYS A 1 96 ? -4.158 12.881 24.627 1.00 62.31 96 LYS A O 1
ATOM 760 N N . GLN A 1 97 ? -4.698 10.712 24.857 1.00 69.56 97 GLN A N 1
ATOM 761 C CA . GLN A 1 97 ? -3.379 10.201 24.492 1.00 69.56 97 GLN A CA 1
ATOM 762 C C . GLN A 1 97 ? -3.440 9.623 23.077 1.00 69.56 97 GLN A C 1
ATOM 764 O O . GLN A 1 97 ? -4.424 8.990 22.695 1.00 69.56 97 GLN A O 1
ATOM 769 N N . ILE A 1 98 ? -2.398 9.871 22.285 1.00 74.88 98 ILE A N 1
ATOM 770 C CA . ILE A 1 98 ? -2.217 9.237 20.977 1.00 74.88 98 ILE A CA 1
ATOM 771 C C . ILE A 1 98 ? -1.239 8.084 21.178 1.00 74.88 98 ILE A C 1
ATOM 773 O O . ILE A 1 98 ? -0.144 8.294 21.699 1.00 74.88 98 ILE A O 1
ATOM 777 N N . ALA A 1 99 ? -1.638 6.883 20.771 1.00 80.75 99 ALA A N 1
ATOM 778 C CA . ALA A 1 99 ? -0.747 5.735 20.647 1.00 80.75 99 ALA A CA 1
ATOM 779 C C . ALA A 1 99 ? -0.696 5.289 19.187 1.00 80.75 99 ALA A C 1
ATOM 781 O O . ALA A 1 99 ? -1.572 5.640 18.399 1.00 80.75 99 ALA A O 1
ATOM 782 N N . TRP A 1 100 ? 0.315 4.507 18.833 1.00 82.00 100 TRP A N 1
ATOM 783 C CA . TRP A 1 100 ? 0.401 3.875 17.522 1.00 82.00 100 TRP A CA 1
ATOM 784 C C . TRP A 1 100 ? -0.157 2.459 17.620 1.00 82.00 100 TRP A C 1
ATOM 786 O O . TRP A 1 100 ? 0.149 1.751 18.575 1.00 82.00 100 TRP A O 1
ATOM 796 N N . ALA A 1 101 ? -0.994 2.078 16.662 1.00 84.38 101 ALA A N 1
ATOM 797 C CA . ALA A 1 101 ? -1.533 0.737 16.523 1.00 84.38 101 ALA A CA 1
ATOM 798 C C . ALA A 1 101 ? -1.146 0.177 15.158 1.00 84.38 101 ALA A C 1
ATOM 800 O O . ALA A 1 101 ? -1.276 0.847 14.133 1.0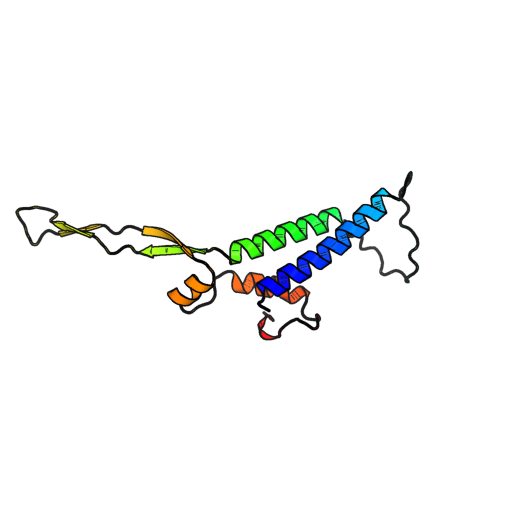0 84.38 101 ALA A O 1
ATOM 801 N N . THR A 1 102 ? -0.712 -1.071 15.147 1.00 87.56 102 THR A N 1
ATOM 802 C CA . THR A 1 102 ? -0.583 -1.858 13.924 1.00 87.56 102 THR A CA 1
ATOM 803 C C . THR A 1 102 ? -1.945 -2.062 13.262 1.00 87.56 102 THR A C 1
ATOM 805 O O . THR A 1 102 ? -2.995 -1.903 13.890 1.00 87.56 102 THR A O 1
ATOM 808 N N . GLU A 1 103 ? -1.952 -2.474 11.994 1.00 84.69 103 GLU A N 1
ATOM 809 C CA . GLU A 1 103 ? -3.180 -2.884 11.298 1.00 84.69 103 GLU A CA 1
ATOM 810 C C . GLU A 1 103 ? -3.980 -3.922 12.112 1.00 84.69 103 GLU A C 1
ATOM 812 O O . GLU A 1 103 ? -5.197 -3.796 12.271 1.00 84.69 103 GLU A O 1
ATOM 817 N N . GLN A 1 104 ? -3.299 -4.926 12.673 1.00 84.69 104 GLN A N 1
ATOM 818 C CA . GLN A 1 104 ? -3.933 -5.987 13.454 1.00 84.69 104 GLN A CA 1
ATOM 819 C C . GLN A 1 104 ? -4.579 -5.446 14.737 1.00 84.69 104 GLN A C 1
ATOM 821 O O . GLN A 1 104 ? -5.719 -5.795 15.050 1.00 84.69 104 GLN A O 1
ATOM 826 N N . GLU A 1 105 ? -3.885 -4.565 15.458 1.00 87.62 105 GLU A N 1
ATOM 827 C CA . GLU A 1 105 ? -4.412 -3.913 16.662 1.00 87.62 105 GLU A CA 1
ATOM 828 C C . GLU A 1 105 ? -5.576 -2.970 16.337 1.00 87.62 105 GLU A C 1
ATOM 830 O O . GLU A 1 105 ? -6.558 -2.926 17.078 1.00 87.62 105 GLU A O 1
ATOM 835 N N . TYR A 1 106 ? -5.508 -2.253 15.211 1.00 87.44 106 TYR A N 1
ATOM 836 C CA . TYR A 1 106 ? -6.588 -1.385 14.746 1.00 87.44 106 TYR A CA 1
ATOM 837 C C . TYR A 1 106 ? -7.864 -2.192 14.489 1.00 87.44 106 TYR A C 1
ATOM 839 O O . TYR A 1 106 ? -8.929 -1.860 15.012 1.00 87.44 106 TYR A O 1
ATOM 847 N N . ARG A 1 107 ? -7.751 -3.305 13.755 1.00 87.31 107 ARG A N 1
ATOM 848 C CA . ARG A 1 107 ? -8.872 -4.221 13.503 1.00 87.31 107 ARG A CA 1
ATOM 849 C C . ARG A 1 107 ? -9.436 -4.795 14.794 1.00 87.31 107 ARG A C 1
ATOM 851 O O . ARG A 1 107 ? -10.650 -4.808 14.966 1.00 87.31 107 ARG A O 1
ATOM 858 N N . ALA A 1 108 ? -8.573 -5.234 15.710 1.00 88.19 108 ALA A N 1
ATOM 859 C CA . ALA A 1 108 ? -9.002 -5.775 16.996 1.00 88.19 108 ALA A CA 1
ATOM 860 C C . ALA A 1 108 ? -9.762 -4.735 17.836 1.00 88.19 108 ALA A C 1
ATOM 862 O O . ALA A 1 108 ? -10.728 -5.078 18.515 1.00 88.19 108 ALA A O 1
ATOM 863 N N . LYS A 1 109 ? -9.348 -3.463 17.773 1.00 86.56 109 LYS A N 1
ATOM 864 C CA . LYS A 1 109 ? -9.949 -2.372 18.547 1.00 86.56 109 LYS A CA 1
ATOM 865 C C . LYS A 1 109 ? -11.245 -1.831 17.941 1.00 86.56 109 LYS A C 1
ATOM 867 O O . LYS A 1 109 ? -12.158 -1.503 18.693 1.00 86.56 109 LYS A O 1
ATOM 872 N N . PHE A 1 110 ? -11.326 -1.704 16.617 1.00 85.12 110 PHE A N 1
ATOM 873 C CA . PHE A 1 110 ? -12.432 -1.010 15.943 1.00 85.12 110 PHE A CA 1
ATOM 874 C C . PHE A 1 110 ? -13.332 -1.919 15.096 1.00 85.12 110 PHE A C 1
ATOM 876 O O . PHE A 1 110 ? -14.386 -1.474 14.651 1.00 85.12 110 PHE A O 1
ATOM 883 N N . GLY A 1 111 ? -12.944 -3.175 14.853 1.00 88.31 111 GLY A N 1
ATOM 884 C CA . GLY A 1 111 ? -13.710 -4.125 14.037 1.00 88.31 111 GLY A CA 1
ATOM 885 C C . GLY A 1 111 ? -13.765 -3.786 12.543 1.00 88.31 111 GLY A C 1
ATOM 886 O O . GLY A 1 111 ? -14.519 -4.413 11.803 1.00 88.31 111 GLY A O 1
ATOM 887 N N . VAL A 1 112 ? -12.983 -2.802 12.092 1.00 87.19 112 VAL A N 1
ATOM 888 C CA . VAL A 1 112 ? -12.937 -2.325 10.704 1.00 87.19 112 VAL A CA 1
ATOM 889 C C . VAL A 1 112 ? -11.497 -2.235 10.199 1.00 87.19 112 VAL A C 1
ATOM 891 O O . VAL A 1 112 ? -10.542 -2.213 10.976 1.00 87.19 112 VAL A O 1
ATOM 894 N N . GLU A 1 113 ? -11.352 -2.199 8.878 1.00 85.94 113 GLU A N 1
ATOM 895 C CA . GLU A 1 113 ? -10.091 -1.920 8.184 1.00 85.94 113 GLU A CA 1
ATOM 896 C C . GLU A 1 113 ? -9.538 -0.530 8.554 1.00 85.94 113 GLU A C 1
ATOM 898 O O . GLU A 1 113 ? -10.327 0.402 8.754 1.00 85.94 113 GLU A O 1
ATOM 903 N N . PRO A 1 114 ? -8.207 -0.332 8.565 1.00 86.06 114 PRO A N 1
ATOM 904 C CA . PRO A 1 114 ? -7.642 1.007 8.654 1.00 86.06 114 PRO A CA 1
ATOM 905 C C . PRO A 1 114 ? -8.100 1.903 7.487 1.00 86.06 114 PRO A C 1
ATOM 907 O O . PRO A 1 114 ? -8.277 1.413 6.366 1.00 86.06 114 PRO A O 1
ATOM 910 N N . PRO A 1 115 ? -8.207 3.232 7.685 1.00 85.56 115 PRO A N 1
ATOM 911 C CA . PRO A 1 115 ? -8.681 4.170 6.658 1.0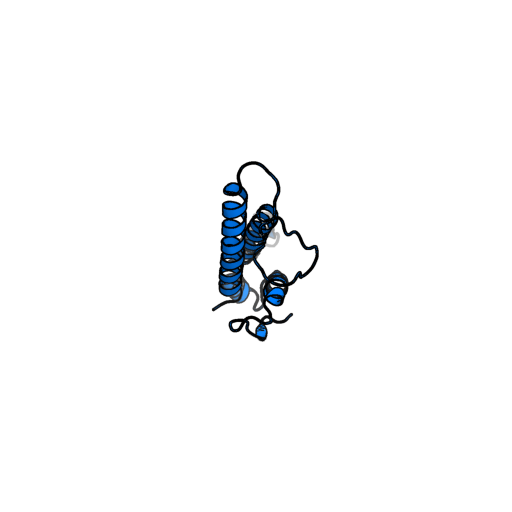0 85.56 115 PRO A CA 1
ATOM 912 C C . PRO A 1 115 ? -7.902 4.171 5.334 1.00 85.56 115 PRO A C 1
ATOM 914 O O . PRO A 1 115 ? -8.412 4.634 4.321 1.00 85.56 115 PRO A O 1
ATOM 917 N N . SER A 1 116 ? -6.670 3.665 5.325 1.00 86.06 116 SER A N 1
ATOM 918 C CA . SER A 1 116 ? -5.813 3.554 4.136 1.00 86.06 116 SER A CA 1
ATOM 919 C C . SER A 1 116 ? -5.961 2.245 3.366 1.00 86.06 116 SER A C 1
ATOM 921 O O . SER A 1 116 ? -5.385 2.124 2.288 1.00 86.06 116 SER A O 1
ATOM 923 N N . ALA A 1 117 ? -6.727 1.266 3.855 1.00 89.00 117 ALA A N 1
ATOM 924 C CA . ALA A 1 117 ? -6.973 0.031 3.109 1.00 89.00 117 ALA A CA 1
ATOM 925 C C . ALA A 1 117 ? -7.505 0.278 1.676 1.00 89.00 117 ALA A C 1
ATOM 927 O O . ALA A 1 117 ? -7.044 -0.394 0.751 1.00 89.00 117 ALA A O 1
ATOM 928 N N . PRO A 1 118 ? -8.385 1.275 1.424 1.00 91.62 118 PRO A N 1
ATOM 929 C CA . PRO A 1 118 ? -8.762 1.656 0.061 1.00 91.62 118 PRO A CA 1
ATOM 930 C C . PRO A 1 118 ? -7.587 2.154 -0.794 1.00 91.62 118 PRO A C 1
ATOM 932 O O . PRO A 1 118 ? -7.555 1.887 -1.990 1.00 91.62 118 PRO A O 1
ATOM 935 N N . MET A 1 119 ? -6.603 2.838 -0.197 1.00 92.12 119 MET A N 1
ATOM 936 C CA . MET A 1 119 ? -5.409 3.317 -0.908 1.00 92.12 119 MET A CA 1
ATOM 937 C C . MET A 1 119 ? -4.538 2.139 -1.353 1.00 92.12 119 MET A C 1
ATOM 939 O O . MET A 1 119 ? -4.047 2.139 -2.477 1.00 92.12 119 MET A O 1
ATOM 943 N N . LEU A 1 120 ? -4.395 1.105 -0.513 1.00 94.75 120 LEU A N 1
ATOM 944 C CA . LEU A 1 120 ? -3.677 -0.110 -0.905 1.00 94.75 120 LEU A CA 1
ATOM 945 C C . LEU A 1 120 ? -4.398 -0.875 -2.019 1.00 94.75 120 LEU A C 1
ATOM 947 O O . LEU A 1 120 ? -3.741 -1.332 -2.950 1.00 94.75 120 LEU A O 1
ATOM 951 N N . ARG A 1 121 ? -5.735 -0.963 -1.985 1.00 95.44 121 ARG A N 1
ATOM 952 C CA . ARG A 1 121 ? -6.519 -1.553 -3.088 1.00 95.44 121 ARG A CA 1
ATOM 953 C C . ARG A 1 121 ? -6.356 -0.779 -4.397 1.00 95.44 121 ARG A C 1
ATOM 955 O O . ARG A 1 121 ? -6.148 -1.390 -5.439 1.00 95.44 121 ARG A O 1
ATOM 962 N N . ALA A 1 122 ? -6.352 0.551 -4.337 1.00 95.00 122 ALA A N 1
ATOM 963 C CA . ALA A 1 122 ? -6.092 1.397 -5.502 1.00 95.00 122 ALA A CA 1
ATOM 964 C C . ALA A 1 122 ? -4.661 1.243 -6.052 1.00 95.00 122 ALA A C 1
ATOM 966 O O . ALA A 1 122 ? -4.448 1.323 -7.257 1.00 95.00 122 ALA A O 1
ATOM 967 N N . LEU A 1 123 ? -3.662 0.998 -5.198 1.00 96.00 123 LEU A N 1
ATOM 968 C CA . LEU A 1 123 ? -2.318 0.649 -5.670 1.00 96.00 123 LEU A CA 1
ATOM 969 C C . LEU A 1 12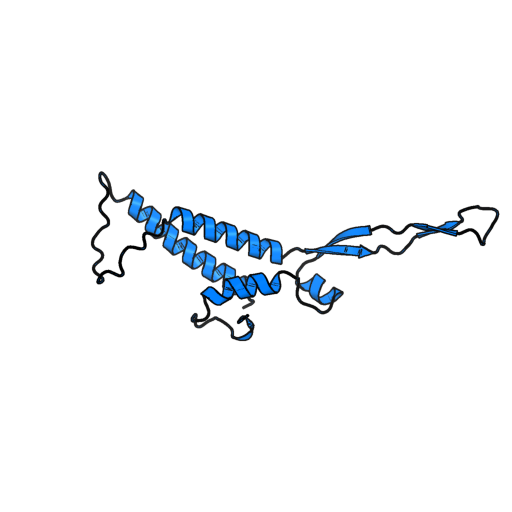3 ? -2.290 -0.750 -6.296 1.00 96.00 123 LEU A C 1
ATOM 971 O O . LEU A 1 123 ? -1.643 -0.955 -7.321 1.00 96.00 123 LEU A O 1
ATOM 975 N N . ALA A 1 124 ? -3.000 -1.707 -5.697 1.00 96.88 124 ALA A N 1
ATOM 976 C CA . ALA A 1 124 ? -3.034 -3.085 -6.167 1.00 96.88 124 ALA A CA 1
ATOM 977 C C . ALA A 1 124 ? -3.781 -3.228 -7.500 1.00 96.88 124 ALA A C 1
ATOM 979 O O . ALA A 1 124 ? -3.437 -4.112 -8.281 1.00 96.88 124 ALA A O 1
ATOM 980 N N . SER A 1 125 ? -4.751 -2.354 -7.798 1.00 96.12 125 SER A N 1
ATOM 981 C CA . SER A 1 125 ? -5.555 -2.425 -9.025 1.00 96.12 125 SER A CA 1
ATOM 982 C C . SER A 1 125 ? -4.735 -2.283 -10.308 1.00 96.12 125 SER A C 1
ATOM 984 O O . SER A 1 125 ? -5.170 -2.752 -11.354 1.00 96.12 125 SER A O 1
ATOM 986 N N . VAL A 1 126 ? -3.543 -1.679 -10.241 1.00 94.69 126 VAL A N 1
ATOM 987 C CA . VAL A 1 126 ? -2.599 -1.617 -11.374 1.00 94.69 126 VAL A CA 1
ATOM 988 C C . VAL A 1 126 ? -2.149 -3.018 -11.806 1.00 94.69 126 VAL A C 1
ATOM 990 O O . VAL A 1 126 ? -1.845 -3.240 -12.972 1.00 94.69 126 VAL A O 1
ATOM 993 N N . TYR A 1 127 ? -2.160 -3.975 -10.881 1.00 95.75 127 TYR A N 1
ATOM 994 C CA . TYR A 1 127 ? -1.728 -5.351 -11.094 1.00 95.75 127 TYR A CA 1
ATOM 995 C C . TYR A 1 127 ? -2.918 -6.324 -11.152 1.00 95.75 127 TYR A C 1
ATOM 997 O O . TYR A 1 127 ? -2.754 -7.499 -10.840 1.00 95.75 127 TYR A O 1
ATOM 1005 N N . ALA A 1 128 ? -4.116 -5.855 -11.524 1.00 96.25 128 ALA A N 1
ATOM 1006 C CA . ALA A 1 128 ? -5.338 -6.669 -11.515 1.00 96.25 128 ALA A CA 1
ATOM 1007 C C . ALA A 1 128 ? -5.292 -7.893 -12.451 1.00 96.25 128 ALA A C 1
ATOM 1009 O O . ALA A 1 128 ? -5.999 -8.868 -12.205 1.00 96.25 128 ALA A O 1
ATOM 1010 N N . ASP A 1 129 ? -4.456 -7.848 -13.490 1.00 95.69 129 ASP A N 1
ATOM 1011 C CA . ASP A 1 129 ? -4.252 -8.952 -14.437 1.00 95.69 129 ASP A CA 1
ATOM 1012 C C . ASP A 1 129 ? -3.132 -9.918 -13.998 1.00 95.69 129 ASP A C 1
ATOM 1014 O O . ASP A 1 129 ? -2.826 -10.891 -14.689 1.00 95.69 129 ASP A O 1
ATOM 1018 N N . HIS A 1 130 ? -2.491 -9.663 -12.853 1.00 95.88 130 HIS A N 1
ATOM 1019 C CA . HIS A 1 130 ? -1.426 -10.514 -12.333 1.00 95.88 130 HIS A CA 1
ATOM 1020 C C . HIS A 1 130 ? -2.005 -11.833 -11.778 1.00 95.88 130 HIS A C 1
ATOM 1022 O O . HIS A 1 130 ? -2.981 -11.789 -11.032 1.00 95.88 130 HIS A O 1
ATOM 1028 N N . PRO A 1 131 ? -1.400 -13.012 -12.031 1.00 95.44 131 PRO A N 1
ATOM 1029 C CA . PRO A 1 131 ? -1.943 -14.306 -11.585 1.00 95.44 131 PRO A CA 1
ATOM 1030 C C . PRO A 1 131 ? -2.112 -14.426 -10.062 1.00 95.44 131 PRO A C 1
ATOM 1032 O O . PRO A 1 131 ? -3.054 -15.056 -9.591 1.00 95.44 131 PRO A O 1
ATOM 1035 N N . ASP A 1 132 ? -1.219 -13.804 -9.290 1.00 95.81 132 ASP A N 1
ATOM 1036 C CA . ASP A 1 132 ? -1.323 -13.771 -7.823 1.00 95.81 132 ASP A CA 1
ATOM 1037 C C . ASP A 1 132 ? -2.274 -12.687 -7.275 1.00 95.81 132 ASP A C 1
ATOM 1039 O O . ASP A 1 132 ? -2.428 -12.568 -6.054 1.00 95.81 132 ASP A O 1
ATOM 1043 N N . PHE A 1 133 ? -2.866 -11.856 -8.140 1.00 96.50 133 PHE A N 1
ATOM 1044 C CA . PHE A 1 133 ? -3.842 -10.857 -7.721 1.00 96.50 133 PHE A CA 1
ATOM 1045 C C . PHE A 1 133 ? -5.108 -11.550 -7.219 1.00 96.50 133 PHE A C 1
ATOM 1047 O O . PHE A 1 133 ? -5.619 -12.488 -7.832 1.00 96.50 133 PHE A O 1
ATOM 1054 N N . ARG A 1 134 ? -5.639 -11.082 -6.089 1.00 96.31 134 ARG A N 1
ATOM 1055 C CA . ARG A 1 134 ? -6.887 -11.598 -5.529 1.00 96.31 134 ARG A CA 1
ATOM 1056 C C . ARG A 1 134 ? -8.023 -10.635 -5.801 1.00 96.31 134 ARG A C 1
ATOM 1058 O O . ARG A 1 134 ? -7.908 -9.445 -5.534 1.00 96.31 134 ARG A O 1
ATOM 1065 N N . GLU A 1 135 ? -9.156 -11.180 -6.228 1.00 94.31 135 GLU A N 1
ATOM 1066 C CA . GLU A 1 135 ? -10.346 -10.393 -6.568 1.00 94.31 135 GLU A CA 1
ATOM 1067 C C . GLU A 1 135 ? -10.876 -9.563 -5.384 1.00 94.31 135 GLU A C 1
ATOM 1069 O O . GLU A 1 135 ? -11.400 -8.474 -5.577 1.00 94.31 135 GLU A O 1
ATOM 1074 N N . GLU A 1 136 ? -10.644 -10.013 -4.145 1.00 91.81 136 GLU A N 1
ATOM 1075 C CA . GLU A 1 136 ? -10.961 -9.270 -2.913 1.00 91.81 136 GLU A CA 1
ATOM 1076 C C . GLU A 1 136 ? -10.218 -7.921 -2.782 1.00 91.81 136 GLU A C 1
ATOM 1078 O O . GLU A 1 136 ? -10.589 -7.082 -1.960 1.00 91.81 136 GLU A O 1
ATOM 1083 N N . TRP A 1 137 ? -9.162 -7.698 -3.573 1.00 94.19 137 TRP A N 1
ATOM 1084 C CA . TRP A 1 137 ? -8.411 -6.440 -3.619 1.00 94.19 137 TRP A CA 1
ATOM 1085 C C . TRP A 1 137 ? -8.906 -5.484 -4.700 1.00 94.19 137 TRP A C 1
ATOM 1087 O O . TRP A 1 137 ? -8.448 -4.340 -4.739 1.00 94.19 137 TRP A O 1
ATOM 1097 N N . ARG A 1 138 ? -9.828 -5.919 -5.567 1.00 90.62 138 ARG A N 1
ATOM 1098 C CA . ARG A 1 138 ? -10.442 -5.045 -6.565 1.00 90.62 138 ARG A CA 1
ATOM 1099 C C . ARG A 1 138 ? -11.302 -4.003 -5.837 1.00 90.62 138 ARG A C 1
ATOM 1101 O O . ARG A 1 138 ? -12.111 -4.358 -4.982 1.00 90.62 138 ARG A O 1
ATOM 1108 N N . SER A 1 139 ? -11.040 -2.720 -6.108 1.00 75.31 139 SER A N 1
ATOM 1109 C CA . SER A 1 139 ? -11.713 -1.578 -5.465 1.00 75.31 139 SER A CA 1
ATOM 1110 C C . SER A 1 139 ? -13.172 -1.452 -5.868 1.00 75.31 139 SER A C 1
ATOM 1112 O O . SER A 1 139 ? -13.411 -1.535 -7.096 1.00 75.31 139 SER A O 1
#

Secondary structure (DSSP, 8-state):
--HHHHHHHHHHHHHHHHHHHHHHHHHS-SS-------S----S----HHHHHHHHHHHHHHHHHHH-EEEEEEPPPEEEESSTT-TT-EEEE--EEEEEE-HHHHHHHHSS--TTHHHHHHHHGGGTTSTT--GGG--

Radius of gyration: 25.69 Å; chains: 1; bounding box: 50×35×86 Å

Sequence (139 aa):
MTITEFLLARIAEDEAVAQRALGERYMVDGGLRWGEVGYETVSDLTIDPARVLAECEAKRRIVELHQSWPVLVEAKPTFEPSDPTDLNAMTFRMSKQIAWATEQEYRAKFGVEPPSAPMLRALASVYADHPDFREEWRS

pLDDT: mean 78.68, std 18.5, range [34.41, 98.0]